Protein AF-A0A1I4TI59-F1 (afdb_monomer_lite)

Structure (mmCIF, N/CA/C/O backbone):
data_AF-A0A1I4TI59-F1
#
_entry.id   AF-A0A1I4TI59-F1
#
loop_
_atom_site.group_PDB
_atom_site.id
_atom_site.type_symbol
_atom_site.label_atom_id
_atom_site.label_alt_id
_atom_site.label_comp_id
_atom_site.label_asym_id
_atom_site.label_entity_id
_atom_site.label_seq_id
_atom_site.pdbx_PDB_ins_code
_atom_site.Cartn_x
_atom_site.Cartn_y
_atom_site.Cartn_z
_atom_site.occupancy
_atom_site.B_iso_or_equiv
_atom_site.auth_seq_id
_atom_site.auth_comp_id
_atom_site.auth_asym_id
_atom_site.auth_atom_id
_atom_site.pdbx_PDB_model_num
ATOM 1 N N . MET A 1 1 ? 12.157 -5.856 -17.896 1.00 74.19 1 MET A N 1
ATOM 2 C CA . MET A 1 1 ? 12.809 -4.534 -18.049 1.00 74.19 1 MET A CA 1
ATOM 3 C C . MET A 1 1 ? 12.027 -3.763 -19.099 1.00 74.19 1 MET A C 1
ATOM 5 O O . MET A 1 1 ? 11.722 -4.337 -20.136 1.00 74.19 1 MET A O 1
ATOM 9 N N . ARG A 1 2 ? 11.614 -2.523 -18.826 1.00 78.12 2 ARG A N 1
ATOM 10 C CA . ARG A 1 2 ? 10.798 -1.744 -19.770 1.00 78.12 2 ARG A CA 1
ATOM 11 C C . ARG A 1 2 ? 11.688 -0.839 -20.606 1.00 78.12 2 ARG A C 1
ATOM 13 O O . ARG A 1 2 ? 12.505 -0.095 -20.067 1.00 78.12 2 ARG A O 1
ATOM 20 N N . LEU A 1 3 ? 11.526 -0.913 -21.918 1.00 79.94 3 LEU A N 1
ATOM 21 C CA . LEU A 1 3 ? 12.264 -0.085 -22.853 1.00 79.94 3 LEU A CA 1
ATOM 22 C C . LEU A 1 3 ? 11.310 0.557 -23.837 1.00 79.94 3 LEU A C 1
ATOM 24 O O . LEU A 1 3 ? 10.300 -0.030 -24.211 1.00 79.94 3 LEU A O 1
ATOM 28 N N . ARG A 1 4 ? 11.666 1.750 -24.290 1.00 82.50 4 ARG A N 1
ATOM 29 C CA . ARG A 1 4 ? 10.992 2.415 -25.400 1.00 82.50 4 ARG A CA 1
ATOM 30 C C . ARG A 1 4 ? 11.908 2.449 -26.610 1.00 82.50 4 ARG A C 1
ATOM 32 O O . ARG A 1 4 ? 13.092 2.769 -26.484 1.00 82.50 4 ARG A O 1
ATOM 39 N N . GLU A 1 5 ? 11.360 2.133 -27.774 1.00 79.50 5 GLU A N 1
ATOM 40 C CA . GLU A 1 5 ? 12.058 2.332 -29.041 1.00 79.50 5 GLU A CA 1
ATOM 41 C C . GLU A 1 5 ? 12.293 3.825 -29.274 1.00 79.50 5 GLU A C 1
ATOM 43 O O . GLU A 1 5 ? 11.414 4.670 -29.081 1.00 79.50 5 GLU A O 1
ATOM 48 N N . LYS A 1 6 ? 13.501 4.173 -29.706 1.00 72.19 6 LYS A N 1
ATOM 49 C CA . LYS A 1 6 ? 13.859 5.562 -29.968 1.00 72.19 6 LYS A CA 1
ATOM 50 C C . LYS A 1 6 ? 13.045 6.091 -31.155 1.00 72.19 6 LYS A C 1
ATOM 52 O O . LYS A 1 6 ? 13.228 5.649 -32.284 1.00 72.19 6 LYS A O 1
ATOM 57 N N . GLY A 1 7 ? 12.174 7.067 -30.895 1.00 70.75 7 GLY A N 1
ATOM 58 C CA . GLY A 1 7 ? 11.318 7.686 -31.914 1.00 70.75 7 GLY A CA 1
ATOM 59 C C . GLY A 1 7 ? 9.937 7.045 -32.074 1.00 70.75 7 GLY A C 1
ATOM 60 O O . GLY A 1 7 ? 9.224 7.411 -33.004 1.00 70.75 7 GLY A O 1
ATOM 61 N N . LYS A 1 8 ? 9.547 6.124 -31.182 1.00 71.12 8 LYS A N 1
ATOM 62 C CA . LYS A 1 8 ? 8.183 5.587 -31.110 1.00 71.12 8 LYS A CA 1
ATOM 63 C C . LYS A 1 8 ? 7.588 5.800 -29.722 1.00 71.12 8 LYS A C 1
ATOM 65 O O . LYS A 1 8 ? 8.269 5.649 -28.708 1.00 71.12 8 LYS A O 1
ATOM 70 N N . GLU A 1 9 ? 6.299 6.110 -29.685 1.00 57.34 9 GLU A N 1
ATOM 71 C CA . GLU A 1 9 ? 5.511 6.164 -28.453 1.00 57.34 9 GLU A CA 1
ATOM 72 C C . GLU A 1 9 ? 5.005 4.753 -28.137 1.00 57.34 9 GLU A C 1
ATOM 74 O O . GLU A 1 9 ? 3.894 4.367 -28.483 1.00 57.34 9 GLU A O 1
ATOM 79 N N . GLY A 1 10 ? 5.883 3.937 -27.554 1.00 67.69 10 GLY A N 1
ATOM 80 C CA . GLY A 1 10 ? 5.554 2.581 -27.131 1.00 67.69 10 GLY A CA 1
ATOM 81 C C . GLY A 1 10 ? 6.585 2.049 -26.146 1.00 67.69 10 GLY A C 1
ATOM 82 O O . GLY A 1 10 ? 7.783 2.057 -26.434 1.00 67.69 10 GLY A O 1
ATOM 83 N N . VAL A 1 11 ? 6.119 1.605 -24.978 1.00 78.69 11 VAL A N 1
ATOM 84 C CA . VAL A 1 11 ? 6.949 0.943 -23.967 1.00 78.69 11 VAL A CA 1
ATOM 85 C C . VAL A 1 11 ? 6.735 -0.561 -24.089 1.00 78.69 11 VAL A C 1
ATOM 87 O O . VAL A 1 11 ? 5.619 -1.050 -23.947 1.00 78.69 11 VAL A O 1
ATOM 90 N N . VAL A 1 12 ? 7.813 -1.292 -24.350 1.00 78.75 12 VAL A N 1
ATOM 91 C CA . VAL A 1 12 ? 7.823 -2.747 -24.514 1.00 78.75 12 VAL A CA 1
ATOM 92 C C . VAL A 1 12 ? 8.548 -3.379 -23.328 1.00 78.75 12 VAL A C 1
ATOM 94 O O . VAL A 1 12 ? 9.557 -2.861 -22.838 1.00 78.75 12 VAL A O 1
ATOM 97 N N . HIS A 1 13 ? 8.020 -4.500 -22.834 1.00 80.56 13 HIS A N 1
ATOM 98 C CA . HIS A 1 13 ? 8.640 -5.259 -21.755 1.00 80.56 13 HIS A CA 1
ATOM 99 C C . HIS A 1 13 ? 9.564 -6.344 -22.320 1.00 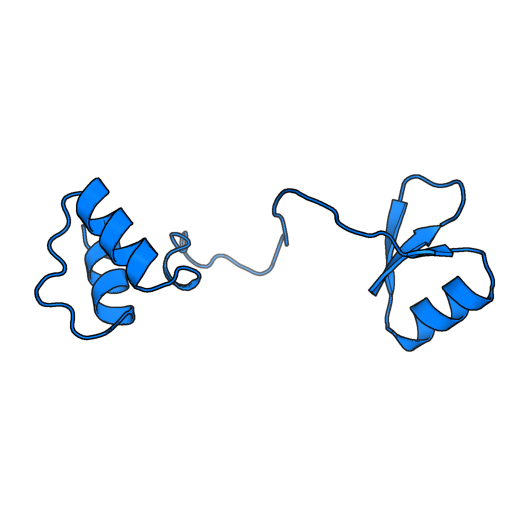80.56 13 HIS A C 1
ATOM 101 O O . HIS A 1 13 ? 9.105 -7.273 -22.975 1.00 80.56 13 HIS A O 1
ATOM 107 N N . TYR A 1 14 ? 10.855 -6.244 -22.014 1.00 77.75 14 TYR A N 1
ATOM 108 C CA . TYR A 1 14 ? 11.893 -7.183 -22.430 1.00 77.75 14 TYR A CA 1
ATOM 109 C C . TYR A 1 14 ? 12.496 -7.938 -21.243 1.00 77.75 14 TYR A C 1
ATOM 111 O O . TYR A 1 14 ? 12.515 -7.441 -20.107 1.00 77.75 14 TYR A O 1
ATOM 119 N N . GLY A 1 15 ? 13.031 -9.132 -21.508 1.00 79.06 15 GLY A N 1
ATOM 120 C CA . GLY A 1 15 ? 13.938 -9.814 -20.579 1.00 79.06 15 GLY A CA 1
ATOM 121 C C . GLY A 1 15 ? 15.209 -8.988 -20.343 1.00 79.06 15 GLY A C 1
ATOM 122 O O . GLY A 1 15 ? 15.530 -8.105 -21.131 1.00 79.06 15 GLY A O 1
ATOM 123 N N . TRP A 1 16 ? 15.930 -9.230 -19.247 1.00 77.56 16 TRP A N 1
ATOM 124 C CA . TRP A 1 16 ? 17.118 -8.439 -18.887 1.00 77.56 16 TRP A CA 1
ATOM 125 C C . TRP A 1 16 ? 18.240 -8.524 -19.939 1.00 77.56 16 TRP A C 1
ATOM 127 O O . TRP A 1 16 ? 18.755 -7.489 -20.360 1.00 77.56 16 TRP A O 1
ATOM 137 N N . ASP A 1 17 ? 18.545 -9.724 -20.440 1.00 83.50 17 ASP A N 1
ATOM 138 C CA . ASP A 1 17 ? 19.543 -9.918 -21.501 1.00 83.50 17 ASP A CA 1
ATOM 139 C C . ASP A 1 17 ? 19.144 -9.220 -22.814 1.00 83.50 17 ASP A C 1
ATOM 141 O O . ASP A 1 17 ? 19.956 -8.559 -23.463 1.00 83.50 17 ASP A O 1
ATOM 145 N N . GLU A 1 18 ? 17.864 -9.313 -23.181 1.00 76.50 18 GLU A N 1
ATOM 146 C CA . GLU A 1 18 ? 17.316 -8.717 -24.404 1.00 76.50 18 GLU A CA 1
ATOM 147 C C . GLU A 1 18 ? 17.266 -7.184 -24.321 1.00 76.50 18 GLU A C 1
ATOM 149 O O . GLU A 1 18 ? 17.631 -6.477 -25.262 1.00 76.50 18 GLU A O 1
ATOM 154 N N . ALA A 1 19 ? 16.910 -6.658 -23.151 1.00 81.06 19 ALA A N 1
ATOM 155 C CA . ALA A 1 19 ? 16.946 -5.239 -22.847 1.00 81.06 19 ALA A CA 1
ATOM 156 C C . ALA A 1 19 ? 18.359 -4.663 -22.937 1.00 81.06 19 ALA A C 1
ATOM 158 O O . ALA A 1 19 ? 18.559 -3.602 -23.528 1.00 81.06 19 ALA A O 1
ATOM 159 N N . GLN A 1 20 ? 19.353 -5.358 -22.382 1.00 80.19 20 GLN A N 1
ATOM 160 C CA . GLN A 1 20 ? 20.737 -4.903 -22.433 1.00 80.19 20 GLN A CA 1
ATOM 161 C C . GLN A 1 20 ? 21.261 -4.869 -23.873 1.00 80.19 20 GLN A C 1
ATOM 163 O O . GLN A 1 20 ? 21.895 -3.887 -24.264 1.00 80.19 20 GLN A O 1
ATOM 168 N N . ALA A 1 21 ? 20.943 -5.884 -24.681 1.00 82.69 21 ALA A N 1
ATOM 169 C CA . ALA A 1 21 ? 21.290 -5.905 -26.099 1.00 82.69 21 ALA A CA 1
ATOM 170 C C . ALA A 1 21 ? 20.640 -4.739 -26.868 1.00 82.69 21 ALA A C 1
ATOM 172 O O . ALA A 1 21 ? 21.301 -4.075 -27.668 1.00 82.69 21 ALA A O 1
ATOM 173 N N . ALA A 1 22 ? 19.371 -4.432 -26.588 1.00 79.94 22 ALA A N 1
ATOM 174 C CA . ALA A 1 22 ? 18.637 -3.340 -27.227 1.00 79.94 22 ALA A CA 1
ATOM 175 C C . ALA A 1 22 ? 19.149 -1.939 -26.826 1.00 79.94 22 ALA A C 1
ATOM 177 O O . ALA A 1 22 ? 19.215 -1.034 -27.664 1.00 79.94 22 ALA A O 1
ATOM 178 N N . LEU A 1 23 ? 19.566 -1.767 -25.565 1.00 77.00 23 LEU A N 1
ATOM 179 C CA . LEU A 1 23 ? 20.230 -0.549 -25.083 1.00 77.00 23 LEU A CA 1
ATOM 180 C C . LEU A 1 23 ? 21.614 -0.380 -25.713 1.00 77.00 23 LEU A C 1
ATOM 182 O O . LEU A 1 23 ? 21.951 0.716 -26.157 1.00 77.00 23 LEU A O 1
ATOM 186 N N . GLN A 1 24 ? 22.404 -1.456 -25.797 1.00 82.44 24 GLN A N 1
ATOM 187 C CA . GLN A 1 24 ? 23.720 -1.435 -26.447 1.00 82.44 24 GLN A CA 1
ATOM 188 C C . GLN A 1 24 ? 23.622 -1.146 -27.947 1.00 82.44 24 GLN A C 1
ATOM 190 O O . GLN A 1 24 ? 24.460 -0.428 -28.489 1.00 82.44 24 GLN A O 1
ATOM 195 N N . ALA A 1 25 ? 22.580 -1.650 -28.609 1.00 82.12 25 ALA A N 1
ATOM 196 C CA . ALA A 1 25 ? 22.288 -1.339 -30.004 1.00 82.12 25 ALA A CA 1
ATOM 197 C C . ALA A 1 25 ? 21.823 0.116 -30.214 1.00 82.12 25 ALA A C 1
ATOM 199 O O . ALA A 1 25 ? 21.747 0.577 -31.352 1.00 82.12 25 ALA A O 1
ATOM 200 N N . GLY A 1 26 ? 21.484 0.845 -29.141 1.00 79.44 26 GLY A N 1
ATOM 201 C CA . GLY A 1 26 ? 21.014 2.231 -29.199 1.00 79.44 26 GLY A CA 1
ATOM 202 C C . GLY A 1 26 ? 19.654 2.407 -29.883 1.00 79.44 26 GLY A C 1
ATOM 203 O O . GLY A 1 26 ? 19.253 3.535 -30.181 1.00 79.44 26 GLY A O 1
ATOM 204 N N . THR A 1 27 ? 18.948 1.304 -30.145 1.00 77.81 27 THR A N 1
ATOM 205 C CA . THR A 1 27 ? 17.611 1.291 -30.753 1.00 77.81 27 THR A CA 1
ATOM 206 C C . THR A 1 27 ? 16.528 1.557 -29.715 1.00 77.81 27 THR A C 1
ATOM 208 O O . THR A 1 27 ? 15.463 2.074 -30.051 1.00 77.81 27 THR A O 1
ATOM 211 N N . HIS A 1 28 ? 16.823 1.260 -28.451 1.00 80.75 28 HIS A N 1
ATOM 212 C CA . HIS A 1 28 ? 15.914 1.424 -27.332 1.00 80.75 28 HIS A CA 1
ATOM 213 C C . HIS A 1 28 ? 16.559 2.242 -26.214 1.00 80.75 28 HIS A C 1
ATOM 215 O O . HIS A 1 28 ? 17.780 2.273 -26.070 1.00 80.75 28 HIS A O 1
ATOM 221 N N . VAL A 1 29 ? 15.733 2.901 -25.407 1.00 79.19 29 VAL A N 1
ATOM 222 C CA . VAL A 1 29 ? 16.153 3.576 -24.175 1.00 79.19 29 VAL A CA 1
ATOM 223 C C . VAL A 1 29 ? 15.310 3.080 -23.005 1.00 79.19 29 VAL A C 1
ATOM 225 O O . VAL A 1 29 ? 14.160 2.678 -23.192 1.00 79.19 29 VAL A O 1
ATOM 228 N N . VAL A 1 30 ? 15.881 3.103 -21.799 1.00 75.62 30 VAL A N 1
ATOM 229 C CA . VAL A 1 30 ? 15.149 2.756 -20.575 1.00 75.62 30 VAL A CA 1
ATOM 230 C C . VAL A 1 30 ? 13.988 3.734 -20.420 1.00 75.62 30 VAL A C 1
ATOM 232 O O . VAL A 1 30 ? 14.162 4.948 -20.561 1.00 75.62 30 VAL A O 1
ATOM 235 N N . ALA A 1 31 ? 12.794 3.194 -20.202 1.00 75.75 31 ALA A N 1
ATOM 236 C CA . ALA A 1 31 ? 11.654 3.987 -19.779 1.00 75.75 31 ALA A CA 1
ATOM 237 C C . ALA A 1 31 ? 11.657 3.996 -18.243 1.00 75.75 31 ALA A C 1
ATOM 239 O O . ALA A 1 31 ? 11.329 2.977 -17.636 1.00 75.75 31 ALA A O 1
ATOM 240 N N . ASP A 1 32 ? 12.101 5.104 -17.644 1.00 57.06 32 ASP A N 1
ATOM 241 C CA . ASP A 1 32 ? 11.987 5.344 -16.201 1.00 57.06 32 ASP A CA 1
ATOM 242 C C . ASP A 1 32 ? 10.544 5.762 -15.892 1.00 57.06 32 ASP A C 1
ATOM 244 O O . ASP A 1 32 ? 10.019 6.707 -16.486 1.00 57.06 32 ASP A O 1
ATOM 248 N N . ASP A 1 33 ? 9.889 5.002 -15.020 1.00 52.66 33 ASP A N 1
ATOM 249 C CA . ASP A 1 33 ? 8.521 5.232 -14.558 1.00 52.66 33 ASP A CA 1
ATOM 250 C C . ASP A 1 33 ? 8.579 6.199 -13.368 1.00 52.66 33 ASP A C 1
ATOM 252 O O . ASP A 1 33 ? 8.526 5.792 -12.209 1.00 52.66 33 ASP A O 1
ATOM 256 N N . ASP A 1 34 ? 8.764 7.490 -13.648 1.00 47.69 34 ASP A N 1
ATOM 257 C CA . ASP A 1 34 ? 8.626 8.531 -12.626 1.00 47.69 34 ASP A CA 1
ATOM 258 C C . ASP A 1 34 ? 7.147 8.951 -12.547 1.00 47.69 34 ASP A C 1
ATOM 260 O O . ASP A 1 34 ? 6.716 9.961 -13.101 1.00 47.69 34 ASP A O 1
ATOM 264 N N . GLY A 1 35 ? 6.362 8.094 -11.885 1.00 47.00 35 GLY A N 1
ATOM 265 C CA . GLY A 1 35 ? 5.110 8.450 -11.221 1.00 47.00 35 GLY A CA 1
ATOM 266 C C . GLY A 1 35 ? 3.808 8.313 -12.021 1.00 47.00 35 GLY A C 1
ATOM 267 O O . GLY A 1 35 ? 3.418 9.234 -12.731 1.00 47.00 35 GLY A O 1
ATOM 268 N N . GLN A 1 36 ? 3.053 7.247 -11.703 1.00 41.97 36 GLN A N 1
ATOM 269 C CA . GLN A 1 36 ? 1.615 7.250 -11.335 1.00 41.97 36 GLN A CA 1
ATOM 270 C C . GLN A 1 36 ? 0.727 6.256 -12.121 1.00 41.97 36 GLN A C 1
ATOM 272 O O . GLN A 1 36 ? 0.222 6.565 -13.192 1.00 41.97 36 GLN A O 1
ATOM 277 N N . GLY A 1 37 ? 0.413 5.120 -11.475 1.00 40.66 37 GLY A N 1
ATOM 278 C CA . GLY A 1 37 ? -0.922 4.497 -11.530 1.00 40.66 37 GLY A CA 1
ATOM 279 C C . GLY A 1 37 ? -1.075 3.174 -12.295 1.00 40.66 37 GLY A C 1
ATOM 280 O O . GLY A 1 37 ? -1.033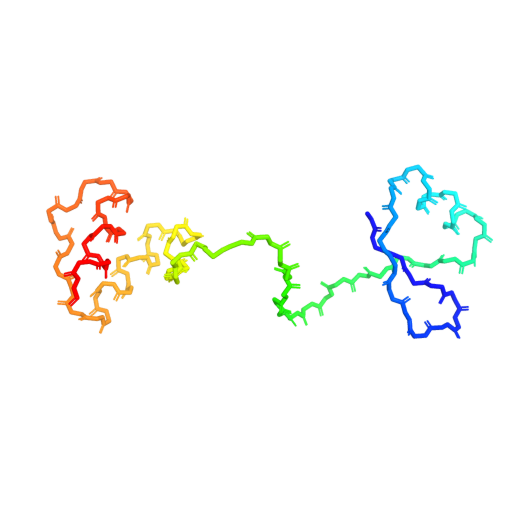 3.149 -13.514 1.00 40.66 37 GLY A O 1
ATOM 281 N N . SER A 1 38 ? -1.308 2.102 -11.528 1.00 55.00 38 SER A N 1
ATOM 282 C CA . SER A 1 38 ? -2.011 0.840 -11.828 1.00 55.00 38 SER A CA 1
ATOM 283 C C . SER A 1 38 ? -2.536 0.575 -13.247 1.00 55.00 38 SER A C 1
ATOM 285 O O . SER A 1 38 ? -3.429 1.267 -13.705 1.00 55.00 38 SER A O 1
ATOM 287 N N . GLU A 1 39 ? -2.123 -0.549 -13.841 1.00 44.75 39 GLU A N 1
ATOM 288 C CA . GLU A 1 39 ? -3.013 -1.697 -14.110 1.00 44.75 39 GLU A CA 1
ATOM 289 C C . GLU A 1 39 ? -2.183 -2.852 -14.683 1.00 44.75 39 GLU A C 1
ATOM 291 O O . GLU A 1 39 ? -1.641 -2.797 -15.784 1.00 44.75 39 GLU A O 1
ATOM 296 N N . THR A 1 40 ? -2.032 -3.911 -13.889 1.00 43.56 40 THR A N 1
ATOM 297 C CA . THR A 1 40 ? -1.713 -5.233 -14.426 1.00 43.56 40 THR A CA 1
ATOM 298 C C . THR A 1 40 ? -3.061 -5.898 -14.616 1.00 43.56 40 THR A C 1
ATOM 300 O O . THR A 1 40 ? -3.633 -6.395 -13.649 1.00 43.56 40 THR A O 1
ATOM 303 N N . GLU A 1 41 ? -3.610 -5.847 -15.824 1.00 56.53 41 GLU A N 1
ATOM 304 C CA . GLU A 1 41 ? -4.788 -6.643 -16.124 1.00 56.53 41 GLU A CA 1
ATOM 305 C C . GLU A 1 41 ? -4.391 -8.098 -16.386 1.00 56.53 41 GLU A C 1
ATOM 307 O O . GLU A 1 41 ? -3.588 -8.413 -17.266 1.00 56.53 41 GLU A O 1
ATOM 312 N N . HIS A 1 42 ? -5.093 -8.953 -15.643 1.00 46.22 42 HIS A N 1
ATOM 313 C CA . HIS A 1 42 ? -5.649 -10.230 -16.073 1.00 46.22 42 HIS A CA 1
ATOM 314 C C . HIS A 1 42 ? -4.881 -11.501 -15.703 1.00 46.22 42 HIS A C 1
ATOM 316 O O . HIS A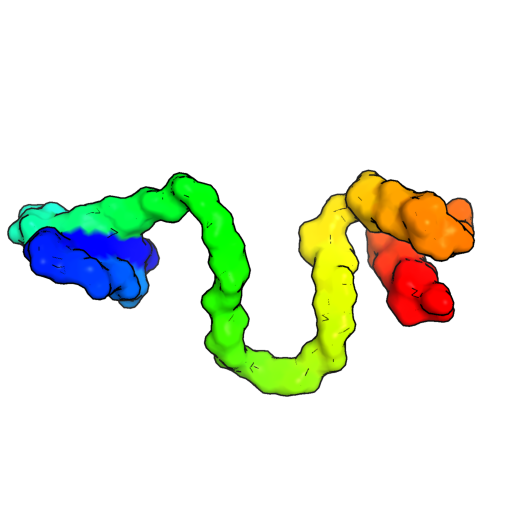 1 42 ? -4.036 -11.953 -16.465 1.00 46.22 42 HIS A O 1
ATOM 322 N N . LEU A 1 43 ? -5.304 -12.133 -14.595 1.00 43.09 43 LEU A N 1
ATOM 323 C CA . LEU A 1 43 ? -5.819 -13.512 -14.596 1.00 43.09 43 LEU A CA 1
ATOM 324 C C . LEU A 1 43 ? -6.862 -13.708 -13.463 1.00 43.09 43 LEU A C 1
ATOM 326 O O . LEU A 1 43 ? -6.500 -13.773 -12.294 1.00 43.09 43 LEU A O 1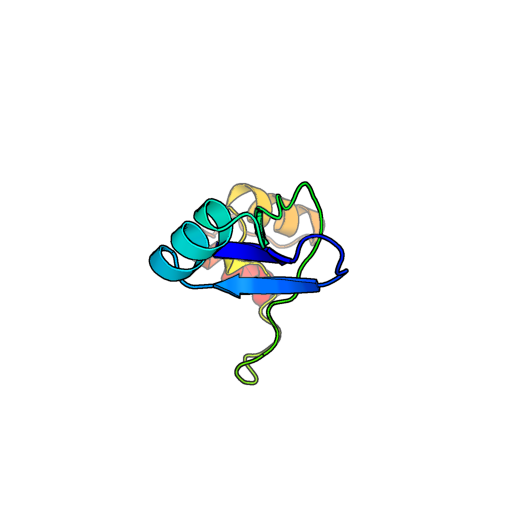
ATOM 330 N N . GLU A 1 44 ? -8.126 -13.868 -13.878 1.00 38.94 44 GLU A N 1
ATOM 331 C CA . GLU A 1 44 ? -9.231 -14.611 -13.222 1.00 38.94 44 GLU A CA 1
ATOM 332 C C . GLU A 1 44 ? -9.941 -13.995 -11.987 1.00 38.94 44 GLU A C 1
ATOM 334 O O . GLU A 1 44 ? -9.358 -13.192 -11.260 1.00 38.94 44 GLU A O 1
ATOM 339 N N . PRO A 1 45 ? -11.250 -14.291 -11.778 1.00 55.47 45 PRO A N 1
ATOM 340 C CA . PRO A 1 45 ? -12.109 -13.542 -10.870 1.00 55.47 45 PRO A CA 1
ATOM 341 C C . PRO A 1 45 ? -11.796 -13.956 -9.437 1.00 55.47 45 PRO A C 1
ATOM 343 O O . PRO A 1 45 ? -12.342 -14.926 -8.915 1.00 55.47 45 PRO A O 1
ATOM 346 N N . VAL A 1 46 ? -10.900 -13.223 -8.799 1.00 46.53 46 VAL A N 1
ATOM 347 C CA . VAL A 1 46 ? -10.775 -13.243 -7.350 1.00 46.53 46 VAL A CA 1
ATOM 348 C C . VAL A 1 46 ? -11.517 -12.022 -6.844 1.00 46.53 46 VAL A C 1
ATOM 350 O O . VAL A 1 46 ? -11.184 -10.895 -7.202 1.00 46.53 46 VAL A O 1
ATOM 353 N N . GLU A 1 47 ? -12.606 -12.300 -6.130 1.00 46.28 47 GLU A N 1
ATOM 354 C CA . GLU A 1 47 ? -13.446 -11.374 -5.369 1.00 46.28 47 GLU A CA 1
ATOM 355 C C . GLU A 1 47 ? -12.685 -10.107 -5.005 1.00 46.28 47 GLU A C 1
ATOM 357 O O . GLU A 1 47 ? -11.596 -10.239 -4.453 1.00 46.28 47 GLU A O 1
ATOM 362 N N . GLU A 1 48 ? -13.240 -8.938 -5.351 1.00 48.41 48 GLU A N 1
ATOM 363 C CA . GLU A 1 48 ? -12.760 -7.584 -5.038 1.00 48.41 48 GLU A CA 1
ATOM 364 C C . GLU A 1 48 ? -11.848 -7.570 -3.806 1.00 48.41 48 GLU A C 1
ATOM 366 O O . GLU A 1 48 ? -12.282 -7.346 -2.680 1.00 48.41 48 GLU A O 1
ATOM 371 N N . ALA A 1 49 ? -10.564 -7.874 -3.999 1.00 54.47 49 ALA A N 1
ATOM 372 C CA . ALA A 1 49 ? -9.644 -7.907 -2.888 1.00 54.47 49 ALA A CA 1
ATOM 373 C C . ALA A 1 49 ? -9.449 -6.436 -2.559 1.00 54.47 49 ALA A C 1
ATOM 375 O O . ALA A 1 49 ? -8.816 -5.728 -3.338 1.00 54.47 49 ALA A O 1
ATOM 376 N N . ASP A 1 50 ? -10.034 -5.979 -1.449 1.00 69.69 50 ASP A N 1
ATOM 377 C CA . ASP A 1 50 ? -10.146 -4.588 -0.978 1.00 69.69 50 ASP A CA 1
ATOM 378 C C . ASP A 1 50 ? -8.818 -3.788 -0.879 1.00 69.69 50 ASP A C 1
ATOM 380 O O . ASP A 1 50 ? -8.735 -2.754 -0.215 1.00 69.69 50 ASP A O 1
ATOM 384 N N . GLY A 1 51 ? -7.715 -4.277 -1.451 1.00 79.50 51 GLY A N 1
ATOM 385 C CA . GLY A 1 51 ? -6.384 -3.682 -1.407 1.00 79.50 51 GLY A CA 1
ATOM 386 C C . GLY A 1 51 ? -5.745 -3.759 -0.022 1.00 79.50 51 GLY A C 1
ATOM 387 O O . GLY A 1 51 ? -4.658 -3.223 0.188 1.00 79.50 51 GLY A O 1
ATOM 388 N N . LEU A 1 52 ? -6.402 -4.422 0.932 1.00 87.00 52 LEU A N 1
ATOM 389 C CA . LEU A 1 52 ? -6.004 -4.456 2.336 1.00 87.00 52 LEU A CA 1
ATOM 390 C C . LEU A 1 52 ? -4.755 -5.321 2.565 1.00 87.00 52 LEU A C 1
ATOM 392 O O . LEU A 1 52 ? -3.900 -4.952 3.369 1.00 87.00 52 LEU A O 1
ATOM 396 N N . ASP A 1 53 ? -4.580 -6.415 1.816 1.00 87.06 53 ASP A N 1
ATOM 397 C CA . ASP A 1 53 ? -3.408 -7.296 1.969 1.00 87.06 53 ASP A CA 1
ATOM 398 C C . ASP A 1 53 ? -2.095 -6.594 1.588 1.00 87.06 53 ASP A C 1
ATOM 400 O O . ASP A 1 53 ? -1.042 -6.883 2.165 1.00 87.06 53 ASP A O 1
ATOM 404 N N . GLY A 1 54 ? -2.155 -5.618 0.676 1.00 86.00 54 GLY A N 1
ATOM 405 C CA . GLY A 1 54 ? -1.008 -4.809 0.259 1.00 86.00 54 GLY A CA 1
ATOM 406 C C . GLY A 1 54 ? -0.625 -3.700 1.244 1.00 86.00 54 GLY A C 1
ATOM 407 O O . GLY A 1 54 ? 0.479 -3.167 1.161 1.00 86.00 54 GLY A O 1
ATOM 408 N N . LYS A 1 55 ? -1.499 -3.360 2.197 1.00 88.44 55 LYS A N 1
ATOM 409 C CA . LYS A 1 55 ? -1.273 -2.264 3.148 1.00 88.44 55 LYS A CA 1
ATOM 410 C C . LYS A 1 55 ? -0.433 -2.695 4.340 1.00 88.44 55 LYS A C 1
ATOM 412 O O . LYS A 1 55 ? -0.423 -3.857 4.753 1.00 88.44 55 LYS A O 1
ATOM 417 N N . THR A 1 56 ? 0.287 -1.753 4.931 1.00 91.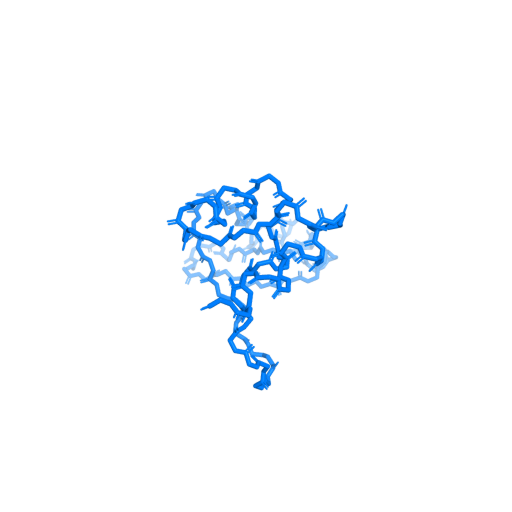56 56 THR A N 1
ATOM 418 C CA . THR A 1 56 ? 0.948 -1.974 6.219 1.00 91.56 56 THR A CA 1
ATOM 419 C C . THR A 1 56 ? -0.080 -2.008 7.346 1.00 91.56 56 THR A C 1
ATOM 421 O O . THR A 1 56 ? -1.195 -1.505 7.220 1.00 91.56 56 THR A O 1
ATOM 424 N N . ARG A 1 57 ? 0.290 -2.581 8.495 1.00 89.00 57 ARG A N 1
ATOM 425 C CA . ARG A 1 57 ? -0.616 -2.621 9.647 1.00 89.00 57 ARG A CA 1
ATOM 426 C C . ARG A 1 57 ? -1.050 -1.227 10.108 1.00 89.00 57 ARG A C 1
ATOM 428 O O . ARG A 1 57 ? -2.218 -1.040 10.404 1.00 89.00 57 ARG A O 1
ATOM 435 N N . ALA A 1 58 ? -0.136 -0.258 10.117 1.00 91.00 58 ALA A N 1
ATOM 436 C CA . ALA A 1 58 ? -0.458 1.115 10.502 1.00 91.00 58 ALA A CA 1
ATOM 437 C C . ALA A 1 58 ? -1.497 1.753 9.563 1.00 91.00 58 ALA A C 1
ATOM 439 O O . ALA A 1 58 ? -2.406 2.435 10.025 1.00 91.00 58 ALA A O 1
ATOM 440 N N . GLU A 1 59 ? -1.396 1.497 8.256 1.00 91.19 59 GLU A N 1
ATOM 441 C CA . GLU A 1 59 ? -2.393 1.959 7.285 1.00 91.19 59 GLU A CA 1
ATOM 442 C C . GLU A 1 59 ? -3.749 1.278 7.477 1.00 91.19 59 GLU A C 1
ATOM 444 O O . GLU A 1 59 ? -4.780 1.918 7.298 1.00 91.19 59 GLU A O 1
ATOM 449 N N . LEU A 1 60 ? -3.759 -0.003 7.849 1.00 93.00 60 LEU A N 1
ATOM 450 C CA . LEU A 1 60 ? -4.986 -0.746 8.129 1.00 93.00 60 LEU A CA 1
ATOM 451 C C . LEU A 1 60 ? -5.667 -0.267 9.414 1.00 93.00 60 LEU A C 1
ATOM 453 O O . LEU A 1 60 ? -6.875 -0.076 9.412 1.00 93.00 60 LEU A O 1
ATOM 457 N N . ASP A 1 61 ? -4.908 -0.002 10.477 1.00 91.25 61 ASP A N 1
ATOM 458 C CA . ASP A 1 61 ? -5.419 0.617 11.706 1.00 91.25 61 ASP A CA 1
ATOM 459 C C . ASP A 1 61 ? -6.005 2.017 11.429 1.00 91.25 61 ASP A C 1
ATOM 461 O O . ASP A 1 61 ? -7.076 2.355 11.933 1.00 91.25 61 ASP A O 1
ATOM 465 N N . ALA A 1 62 ? -5.358 2.820 10.574 1.00 93.88 62 ALA A N 1
ATOM 466 C CA . ALA A 1 62 ? -5.887 4.122 10.160 1.00 93.88 62 ALA A CA 1
ATOM 467 C C . ALA A 1 62 ? -7.197 3.991 9.362 1.00 93.88 62 ALA A C 1
ATOM 469 O O . ALA A 1 62 ? -8.157 4.710 9.632 1.00 93.88 62 ALA A O 1
ATOM 470 N N . LEU A 1 63 ? -7.262 3.039 8.427 1.00 89.56 63 LEU A N 1
ATOM 471 C CA . LEU A 1 63 ? -8.482 2.710 7.683 1.00 89.56 63 LEU A CA 1
ATOM 472 C C . LEU A 1 63 ? -9.599 2.206 8.597 1.00 89.56 63 LEU A C 1
ATOM 474 O O . LEU A 1 63 ? -10.755 2.570 8.405 1.00 89.56 63 LEU A O 1
ATOM 478 N N . ALA A 1 64 ? -9.264 1.398 9.600 1.00 92.38 64 ALA A N 1
ATOM 479 C CA . ALA A 1 64 ? -10.215 0.926 10.595 1.00 92.38 64 ALA A CA 1
ATOM 480 C C . ALA A 1 64 ? -10.777 2.090 11.411 1.00 92.38 64 ALA A C 1
ATOM 482 O O . ALA A 1 64 ? -11.990 2.181 11.572 1.00 92.38 64 ALA A O 1
ATOM 483 N N . ALA A 1 65 ? -9.935 3.033 11.837 1.00 92.50 65 ALA A N 1
ATOM 484 C CA . ALA A 1 65 ? -10.388 4.241 12.519 1.00 92.50 65 ALA A CA 1
ATOM 485 C C . ALA A 1 65 ? -11.280 5.124 11.626 1.00 92.50 65 ALA A C 1
ATOM 487 O O . ALA A 1 65 ? -12.306 5.616 12.091 1.00 92.50 65 ALA A O 1
ATOM 488 N N . GLU A 1 66 ? -10.929 5.289 10.347 1.00 90.81 66 GLU A N 1
ATOM 489 C CA . GLU A 1 66 ? -11.718 6.061 9.376 1.00 90.81 66 GLU A CA 1
ATOM 490 C C . GLU A 1 66 ? -13.091 5.425 9.110 1.00 90.81 66 GLU A C 1
ATOM 492 O O . GLU A 1 66 ? -14.100 6.124 9.030 1.00 90.81 66 GLU A O 1
ATOM 497 N N . ARG A 1 67 ? -13.141 4.091 9.032 1.00 89.69 67 ARG A N 1
ATOM 498 C CA . ARG A 1 67 ? -14.374 3.318 8.830 1.00 89.69 67 ARG A CA 1
ATOM 499 C C . ARG A 1 67 ? -15.143 3.033 10.124 1.00 89.69 67 ARG A C 1
ATOM 501 O O . ARG A 1 67 ? -16.242 2.490 10.066 1.00 89.69 67 ARG A O 1
ATOM 508 N N . GLY A 1 68 ? -14.590 3.385 11.285 1.00 91.12 68 GLY A N 1
ATOM 509 C CA . GLY A 1 68 ? -15.185 3.094 12.592 1.00 91.12 68 GLY A CA 1
ATOM 510 C C . GLY A 1 68 ? -15.192 1.606 12.974 1.00 91.12 68 GLY A C 1
ATOM 511 O O . GLY A 1 68 ? -16.040 1.184 13.758 1.00 91.12 68 GLY A O 1
ATOM 512 N N . VAL A 1 69 ? -14.272 0.808 12.428 1.00 92.69 69 VAL A N 1
ATOM 513 C CA . VAL A 1 69 ? -14.124 -0.629 12.703 1.00 92.69 69 VAL A CA 1
ATOM 514 C C . VAL A 1 69 ? -13.241 -0.842 13.935 1.00 92.69 69 VAL A C 1
ATOM 516 O O . VAL A 1 69 ? -12.105 -0.372 13.986 1.00 92.69 69 VAL A O 1
ATOM 519 N N . ASP A 1 70 ? -13.739 -1.576 14.936 1.00 92.12 70 ASP A N 1
ATOM 520 C CA . ASP A 1 70 ? -12.969 -1.895 16.145 1.00 92.12 70 ASP A CA 1
ATOM 521 C C . ASP A 1 70 ? -11.974 -3.036 15.890 1.00 92.12 70 ASP A C 1
ATOM 523 O O . ASP A 1 70 ? -12.334 -4.213 15.826 1.00 92.12 70 ASP A O 1
ATOM 527 N N . VAL A 1 71 ? -10.695 -2.679 15.804 1.00 92.19 71 VAL A N 1
ATOM 528 C CA . VAL A 1 71 ? -9.578 -3.617 15.624 1.00 92.19 71 VAL A CA 1
ATOM 529 C C . VAL A 1 71 ? -8.787 -3.835 16.917 1.00 92.19 71 VAL A C 1
ATOM 531 O O . VAL A 1 71 ? -7.742 -4.476 16.910 1.00 92.19 71 VAL A O 1
ATOM 534 N N . SER A 1 72 ? -9.300 -3.393 18.070 1.00 90.31 72 SER A N 1
ATOM 535 C CA . SER A 1 72 ? -8.595 -3.469 19.364 1.00 90.31 72 SER A CA 1
ATOM 536 C C . SER A 1 72 ? -8.306 -4.905 19.817 1.00 90.31 72 SER A C 1
ATOM 538 O O . SER A 1 72 ? -7.408 -5.151 20.624 1.00 90.31 72 SER A O 1
ATOM 540 N N . LYS A 1 73 ? -9.074 -5.877 19.311 1.00 88.69 73 LYS A N 1
ATOM 541 C CA . LYS A 1 73 ? -8.877 -7.313 19.569 1.00 88.69 73 LYS A CA 1
ATOM 542 C C . LYS A 1 73 ? -7.924 -7.982 18.575 1.00 88.69 73 LYS A C 1
ATOM 544 O O . LYS A 1 73 ? -7.502 -9.112 18.827 1.00 88.69 73 LYS A O 1
ATOM 549 N N . ALA A 1 74 ? -7.586 -7.310 17.476 1.00 91.56 74 ALA A N 1
ATOM 550 C CA . ALA A 1 74 ? -6.714 -7.831 16.437 1.00 91.56 74 ALA A CA 1
ATOM 551 C C . ALA A 1 74 ? -5.262 -7.867 16.930 1.00 91.56 74 ALA A C 1
ATOM 553 O O . ALA A 1 74 ? -4.677 -6.849 17.307 1.00 91.56 74 ALA A O 1
ATOM 554 N N . LYS A 1 75 ? -4.637 -9.047 16.922 1.00 91.12 75 LYS A N 1
ATOM 555 C CA . LYS A 1 75 ? -3.247 -9.213 17.379 1.00 91.12 75 LYS A CA 1
ATOM 556 C C . LYS A 1 75 ? -2.263 -9.201 16.229 1.00 91.12 75 LYS A C 1
ATOM 558 O O . LYS A 1 75 ? -1.109 -8.827 16.429 1.00 91.12 75 LYS A O 1
ATOM 563 N N . THR A 1 76 ? -2.712 -9.543 15.032 1.00 93.06 76 THR A N 1
ATOM 564 C CA . THR A 1 76 ? -1.906 -9.619 13.811 1.00 93.06 76 THR A CA 1
ATOM 565 C C . THR A 1 76 ? -2.456 -8.695 12.728 1.00 93.06 76 THR A C 1
ATOM 567 O O . THR A 1 76 ? -3.562 -8.178 12.852 1.00 93.06 76 THR A O 1
ATOM 570 N N . LYS A 1 77 ? -1.665 -8.442 11.679 1.00 91.50 77 LYS A N 1
ATOM 571 C CA . LYS A 1 77 ? -2.123 -7.666 10.518 1.00 91.50 77 LYS A CA 1
ATOM 572 C C . LYS A 1 77 ? -3.337 -8.342 9.872 1.00 91.50 77 LYS A C 1
ATOM 574 O O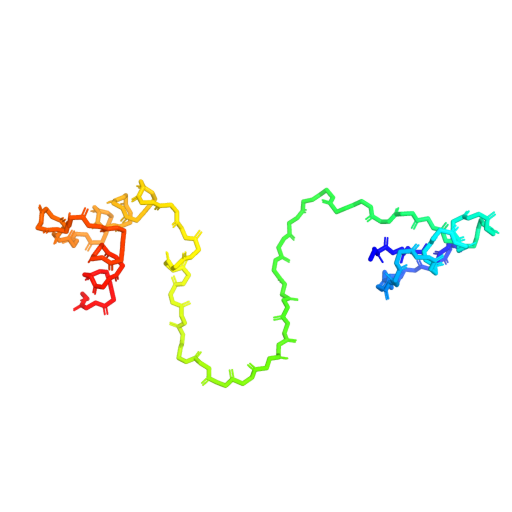 . LYS A 1 77 ? -4.308 -7.662 9.567 1.00 91.50 77 LYS A O 1
ATOM 579 N N . ASP A 1 78 ? -3.292 -9.661 9.722 1.00 92.31 78 ASP A N 1
ATOM 580 C CA . ASP A 1 78 ? -4.377 -10.439 9.125 1.00 92.31 78 ASP A CA 1
ATOM 581 C C . ASP A 1 78 ? -5.678 -10.330 9.926 1.00 92.31 78 ASP A C 1
ATOM 583 O O . ASP A 1 78 ? -6.741 -10.203 9.331 1.00 92.31 78 ASP A O 1
ATOM 587 N N . ASP A 1 79 ? -5.607 -10.265 11.262 1.00 92.38 79 ASP A N 1
ATOM 588 C CA . ASP A 1 79 ? -6.793 -10.020 12.097 1.00 92.38 79 ASP A CA 1
ATOM 589 C C . ASP A 1 79 ? -7.425 -8.643 11.814 1.00 92.38 79 ASP A C 1
ATOM 591 O O . ASP A 1 79 ? -8.648 -8.514 11.799 1.00 92.38 79 ASP A O 1
ATOM 595 N N . VAL A 1 80 ? -6.601 -7.609 11.583 1.00 92.50 80 VAL A N 1
ATOM 596 C CA . VAL A 1 80 ? -7.071 -6.254 11.232 1.00 92.50 80 VAL A CA 1
ATOM 597 C C . VAL A 1 80 ? -7.735 -6.275 9.853 1.00 92.50 80 VAL A C 1
ATOM 599 O O . VAL A 1 80 ? -8.811 -5.709 9.680 1.00 92.50 80 VAL A O 1
ATOM 602 N N . ILE A 1 81 ? -7.131 -6.968 8.883 1.00 91.94 81 ILE A N 1
ATOM 603 C CA . ILE A 1 81 ? -7.695 -7.147 7.536 1.00 91.94 81 ILE A CA 1
ATOM 604 C C . ILE A 1 81 ? -9.029 -7.889 7.607 1.00 91.94 81 ILE A C 1
ATOM 606 O O . ILE A 1 81 ? -10.002 -7.458 6.997 1.00 91.94 81 ILE A O 1
ATOM 610 N N . ALA A 1 82 ? -9.093 -8.985 8.362 1.00 91.31 82 ALA A N 1
ATOM 611 C CA . ALA A 1 82 ? -10.308 -9.772 8.521 1.00 91.31 82 ALA A CA 1
ATOM 612 C C . ALA A 1 82 ? -11.434 -8.952 9.165 1.00 91.31 82 ALA A C 1
ATOM 614 O O . ALA A 1 82 ? -12.571 -9.020 8.709 1.00 91.31 82 ALA A O 1
ATOM 615 N N . ALA A 1 83 ? -11.120 -8.138 10.177 1.00 90.94 83 ALA A N 1
ATOM 616 C CA . ALA A 1 83 ? -12.087 -7.233 10.794 1.00 90.94 83 ALA A CA 1
ATOM 617 C C . ALA A 1 83 ? -12.592 -6.164 9.811 1.00 90.94 83 ALA A C 1
ATOM 619 O O . ALA A 1 83 ? -13.788 -5.899 9.765 1.00 90.94 83 ALA A O 1
ATOM 620 N N . LEU A 1 84 ? -11.702 -5.594 8.996 1.00 88.69 84 LEU A N 1
ATOM 621 C CA . LEU A 1 84 ? -12.051 -4.618 7.959 1.00 88.69 84 LEU A CA 1
ATOM 622 C C . LEU A 1 84 ? -12.896 -5.209 6.823 1.00 88.69 84 LEU A C 1
ATOM 624 O O . LEU A 1 84 ? -13.726 -4.498 6.273 1.00 88.69 84 LEU A O 1
ATOM 628 N N . ARG A 1 85 ? -12.689 -6.486 6.482 1.00 87.69 85 ARG A N 1
ATOM 629 C CA . ARG A 1 85 ? -13.493 -7.223 5.491 1.00 87.69 85 ARG A CA 1
ATOM 630 C C . ARG A 1 85 ? -14.864 -7.648 6.017 1.00 87.69 85 ARG A C 1
ATOM 632 O O . ARG A 1 85 ? -15.757 -7.931 5.230 1.00 87.69 85 ARG A O 1
ATOM 639 N N . ALA A 1 86 ? -15.010 -7.758 7.335 1.00 86.38 86 ALA A N 1
ATOM 640 C CA . ALA A 1 86 ? -16.240 -8.206 7.983 1.00 86.38 86 ALA A CA 1
ATOM 641 C C . ALA A 1 86 ? -17.181 -7.058 8.396 1.00 86.38 86 ALA A C 1
ATOM 643 O O . ALA A 1 86 ? -18.269 -7.340 8.905 1.00 86.38 86 ALA A O 1
ATOM 644 N N . ALA A 1 87 ? -16.747 -5.804 8.243 1.00 79.25 87 ALA A N 1
ATOM 645 C CA . ALA A 1 87 ? -17.479 -4.595 8.622 1.00 79.25 87 ALA A CA 1
ATOM 646 C C . ALA A 1 87 ? -18.338 -4.057 7.474 1.00 79.25 87 ALA A C 1
ATOM 648 O O . ALA A 1 87 ? -19.488 -3.655 7.764 1.00 79.25 87 ALA A O 1
#

Sequence (87 aa):
MRLREKGKEGVVHYGWDEAQAALQAGTHVVADDDGQGSETEHLEPVEEADGLDGKTRAELDALAAERGVDVSKAKTKDDVIAALRAA

pLDDT: mean 76.64, std 16.3, range [38.94, 93.88]

Organism: NCBI:txid582667

Radius of gyration: 20.57 Å; chains: 1; bounding box: 41×23×52 Å

Foldseek 3Di:
DWKDFVPDPDIDDDDPVVVVVCVVVVRIDDDDPPDDDDDPDDDDDDDPQVCLVVDDLVVLVVVCVVVVFDCVVPPDSVSSSVSVVVD

Secondary structure (DSSP, 8-state):
-EEEETTSS-EEE--HHHHHHHHHTTSEEE----S-------S---TT--S-TTS-HHHHHHHHHHHT---TT--SHHHHHHHHH--